Protein AF-A0A6A6DHL4-F1 (afdb_monomer_lite)

Structure (mmCIF, N/CA/C/O backbone):
data_AF-A0A6A6DHL4-F1
#
_entry.id   AF-A0A6A6DHL4-F1
#
loop_
_atom_site.group_PDB
_atom_site.id
_atom_site.type_symbol
_atom_site.label_atom_id
_atom_site.label_alt_id
_atom_site.label_comp_id
_atom_site.label_asym_id
_atom_site.label_entity_id
_atom_site.label_seq_id
_atom_site.pdbx_PDB_ins_code
_atom_site.Cartn_x
_atom_site.Cartn_y
_atom_site.Cartn_z
_atom_site.occupancy
_atom_site.B_iso_or_equiv
_atom_site.auth_seq_id
_atom_site.auth_comp_id
_atom_site.auth_asym_id
_atom_site.auth_atom_id
_atom_site.pdbx_PDB_model_num
ATOM 1 N N . TRP A 1 1 ? -12.002 -5.586 12.569 1.00 87.56 1 TRP A N 1
ATOM 2 C CA . TRP A 1 1 ? -10.726 -5.117 12.006 1.00 87.56 1 TRP A CA 1
ATOM 3 C C . TRP A 1 1 ? -10.898 -4.765 10.534 1.00 87.56 1 TRP A C 1
ATOM 5 O O . TRP A 1 1 ? -11.881 -5.181 9.936 1.00 87.56 1 TRP A O 1
ATOM 15 N N . ILE A 1 2 ? -9.983 -3.990 9.958 1.00 92.31 2 ILE A N 1
ATOM 16 C CA . ILE A 1 2 ? -10.075 -3.524 8.567 1.00 92.31 2 ILE A CA 1
ATOM 17 C C . ILE A 1 2 ? -8.783 -3.815 7.805 1.00 92.31 2 ILE A C 1
ATOM 19 O O . ILE A 1 2 ? -7.688 -3.624 8.331 1.00 92.31 2 ILE A O 1
ATOM 23 N N . ALA A 1 3 ? -8.895 -4.242 6.553 1.00 95.50 3 ALA A N 1
ATOM 24 C CA . ALA A 1 3 ? -7.751 -4.351 5.657 1.00 95.50 3 ALA A CA 1
ATOM 25 C C . ALA A 1 3 ? -7.745 -3.218 4.640 1.00 95.50 3 ALA A C 1
ATOM 27 O O . ALA A 1 3 ? -8.736 -2.986 3.946 1.00 95.50 3 ALA A O 1
ATOM 28 N N . LEU A 1 4 ? -6.614 -2.526 4.547 1.00 96.31 4 LEU A N 1
ATOM 29 C CA . LEU A 1 4 ? -6.385 -1.436 3.609 1.00 96.31 4 LEU A CA 1
ATOM 30 C C . LEU A 1 4 ? -5.159 -1.743 2.760 1.00 96.31 4 LEU A C 1
ATOM 32 O O . LEU A 1 4 ? -4.228 -2.440 3.180 1.00 96.31 4 LEU A O 1
ATOM 36 N N . GLY A 1 5 ? -5.124 -1.159 1.571 1.00 96.81 5 GLY A N 1
ATOM 37 C CA . GLY A 1 5 ? -3.931 -1.188 0.749 1.00 96.81 5 GLY A CA 1
ATOM 38 C C . GLY A 1 5 ? -4.187 -1.389 -0.728 1.00 96.81 5 GLY A C 1
ATOM 39 O O . GLY A 1 5 ? -5.322 -1.347 -1.193 1.00 96.81 5 GLY A O 1
ATOM 40 N N . ASP A 1 6 ? -3.097 -1.622 -1.441 1.00 97.25 6 ASP A N 1
ATOM 41 C CA . ASP A 1 6 ? -3.084 -1.889 -2.865 1.00 97.25 6 ASP A CA 1
ATOM 42 C C . ASP A 1 6 ? -3.272 -3.385 -3.193 1.00 97.25 6 ASP A C 1
ATOM 44 O O . ASP A 1 6 ? -3.811 -4.170 -2.404 1.00 97.25 6 ASP A O 1
ATOM 48 N N . SER A 1 7 ? -2.813 -3.796 -4.378 1.00 96.69 7 SER A N 1
ATOM 49 C CA . SER A 1 7 ? -2.860 -5.169 -4.878 1.00 96.69 7 SER A CA 1
ATOM 50 C C . SER A 1 7 ? -2.226 -6.206 -3.949 1.00 96.69 7 SER A C 1
ATOM 52 O O . SER A 1 7 ? -2.674 -7.351 -3.963 1.00 96.69 7 SER A O 1
ATOM 54 N N . PHE A 1 8 ? -1.228 -5.841 -3.136 1.00 96.50 8 PHE A N 1
ATOM 55 C CA . PHE A 1 8 ? -0.582 -6.762 -2.188 1.00 96.50 8 PHE A CA 1
ATOM 56 C C . PHE A 1 8 ? -1.501 -7.127 -1.020 1.00 96.50 8 PHE A C 1
ATOM 58 O O . PHE A 1 8 ? -1.410 -8.225 -0.478 1.00 96.50 8 PHE A O 1
ATOM 65 N N . SER A 1 9 ? -2.431 -6.234 -0.676 1.00 97.06 9 SER A N 1
ATOM 66 C CA . SER A 1 9 ? -3.467 -6.475 0.330 1.00 97.06 9 SER A CA 1
ATOM 67 C C . SER A 1 9 ? -4.753 -7.032 -0.290 1.00 97.06 9 SER A C 1
ATOM 69 O O . SER A 1 9 ? -5.351 -7.959 0.251 1.00 97.06 9 SER A O 1
ATOM 71 N N . ALA A 1 10 ? -5.145 -6.552 -1.477 1.00 97.00 10 ALA A N 1
ATOM 72 C CA . ALA A 1 10 ? -6.271 -7.107 -2.240 1.00 97.00 10 ALA A CA 1
ATOM 73 C C . ALA A 1 10 ? -6.008 -8.553 -2.720 1.00 97.00 10 ALA A C 1
ATOM 75 O O . ALA A 1 10 ? -6.946 -9.294 -3.015 1.00 97.00 10 ALA A O 1
ATOM 76 N N . GLY A 1 11 ? -4.734 -8.952 -2.774 1.00 96.62 11 GLY A N 1
ATOM 77 C CA . GLY A 1 11 ? -4.260 -10.289 -3.117 1.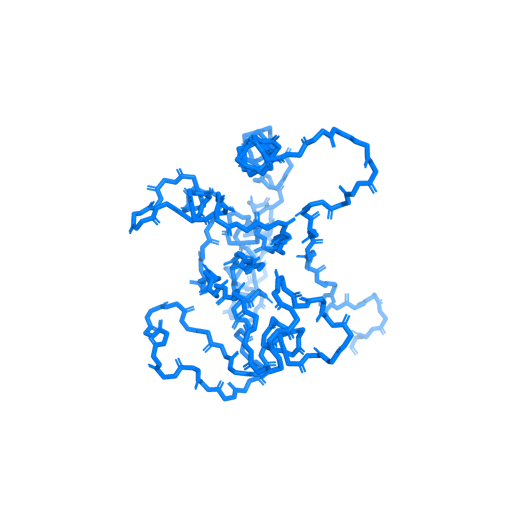00 96.62 11 GLY A CA 1
ATOM 78 C C . GLY A 1 11 ? -4.346 -10.607 -4.598 1.00 96.62 11 GLY A C 1
ATOM 79 O O . GLY A 1 11 ? -4.676 -11.734 -4.960 1.00 96.62 11 GLY A O 1
ATOM 80 N N . LEU A 1 12 ? -4.064 -9.634 -5.465 1.00 94.62 12 LEU A N 1
ATOM 81 C CA . LEU A 1 12 ? -3.980 -9.885 -6.901 1.00 94.62 12 LEU A CA 1
ATOM 82 C C . LEU A 1 12 ? -2.991 -11.036 -7.169 1.00 94.62 12 LEU A C 1
ATOM 84 O O . LEU A 1 12 ? -1.859 -11.004 -6.700 1.00 94.62 12 LEU A O 1
ATOM 88 N N . GLY A 1 13 ? -3.433 -12.065 -7.896 1.00 92.56 13 GLY A N 1
ATOM 89 C CA . GLY A 1 13 ? -2.643 -13.279 -8.151 1.00 92.56 13 GLY A CA 1
ATOM 90 C C . GLY A 1 13 ? -2.835 -14.416 -7.138 1.00 92.56 13 GLY A C 1
ATOM 91 O O . GLY A 1 13 ? -2.420 -15.535 -7.415 1.00 92.56 13 GLY A O 1
ATOM 92 N N . ALA A 1 14 ? -3.526 -14.195 -6.015 1.00 94.00 14 ALA A N 1
ATOM 93 C CA . ALA A 1 14 ? -3.719 -15.226 -4.989 1.00 94.00 14 ALA A CA 1
ATOM 94 C C . ALA A 1 14 ? -4.759 -16.310 -5.357 1.00 94.00 14 ALA A C 1
ATOM 96 O O . ALA A 1 14 ? -4.895 -17.314 -4.660 1.00 94.00 14 ALA A O 1
ATOM 97 N N . GLY A 1 15 ? -5.500 -16.139 -6.456 1.00 90.81 15 GLY A N 1
ATOM 98 C CA . GLY A 1 15 ? -6.517 -17.081 -6.930 1.00 90.81 15 GLY A CA 1
ATOM 99 C C . GLY A 1 15 ? -7.924 -16.494 -6.86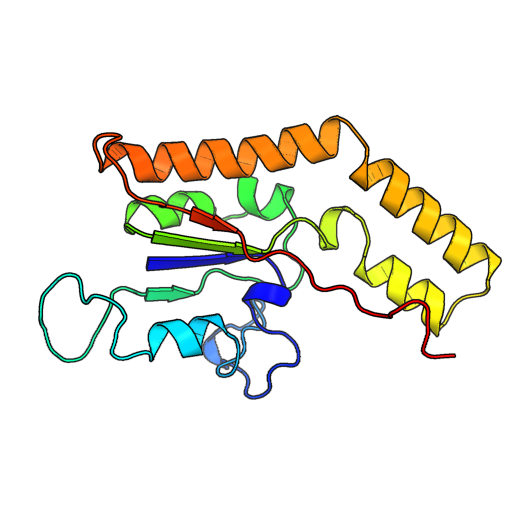1 1.00 90.81 15 GLY A C 1
ATOM 100 O O . GLY A 1 15 ? -8.110 -15.343 -7.232 1.00 90.81 15 GLY A O 1
ATOM 101 N N . ASN A 1 16 ? -8.899 -17.296 -6.419 1.00 92.25 16 ASN A N 1
ATOM 102 C CA . ASN A 1 16 ? -10.345 -17.049 -6.520 1.00 92.25 16 ASN A CA 1
ATOM 103 C C . ASN A 1 16 ? -10.781 -15.585 -6.354 1.00 92.25 16 ASN A C 1
ATOM 105 O O . ASN A 1 16 ? -10.554 -14.975 -5.312 1.00 92.25 16 ASN A O 1
ATOM 109 N N . ASP A 1 17 ? -11.506 -15.077 -7.343 1.00 90.50 17 ASP A N 1
ATOM 110 C CA . ASP A 1 17 ? -12.053 -13.723 -7.360 1.00 90.50 17 ASP A CA 1
ATOM 111 C C . ASP A 1 17 ? -13.133 -13.554 -6.291 1.00 90.50 17 ASP A C 1
ATOM 113 O O . ASP A 1 17 ? -14.073 -14.353 -6.207 1.00 90.50 17 ASP A O 1
ATOM 117 N N . ASN A 1 18 ? -13.038 -12.473 -5.517 1.00 90.06 18 ASN A N 1
ATOM 118 C CA . ASN A 1 18 ? -14.182 -11.963 -4.781 1.00 90.06 18 ASN A CA 1
ATOM 119 C C . ASN A 1 18 ? -15.089 -11.250 -5.793 1.00 90.06 18 ASN A C 1
ATOM 121 O O . ASN A 1 18 ? -14.850 -10.091 -6.137 1.0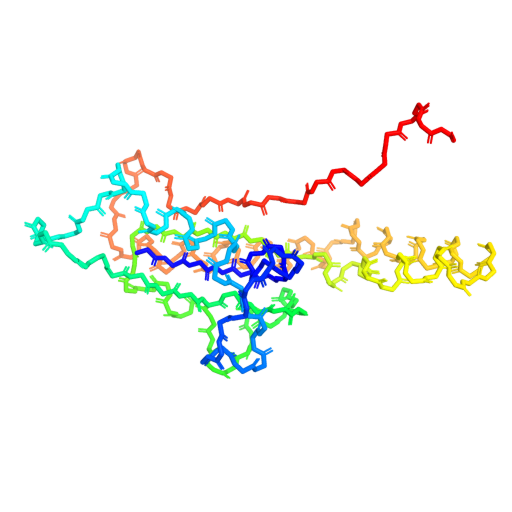0 90.06 18 ASN A O 1
ATOM 125 N N . ARG A 1 19 ? -16.089 -11.962 -6.326 1.00 85.44 19 ARG A N 1
ATOM 126 C CA . ARG A 1 19 ? -16.958 -11.465 -7.410 1.00 85.44 19 ARG A CA 1
ATOM 127 C C . ARG A 1 19 ? -17.673 -10.161 -7.051 1.00 85.44 19 ARG A C 1
ATOM 129 O O . ARG A 1 19 ? -17.899 -9.340 -7.934 1.00 85.44 19 ARG A O 1
ATOM 136 N N . ASP A 1 20 ? -17.931 -9.944 -5.767 1.00 88.25 20 ASP A N 1
ATOM 137 C CA . ASP A 1 20 ? -18.615 -8.752 -5.265 1.00 88.25 20 ASP A CA 1
ATOM 138 C C . ASP A 1 20 ? -17.671 -7.547 -5.117 1.00 88.25 20 ASP A C 1
ATOM 140 O O . ASP A 1 20 ? -18.117 -6.420 -4.911 1.00 88.25 20 ASP A O 1
ATOM 144 N N . SER A 1 21 ? -16.357 -7.750 -5.268 1.00 89.25 21 SER A N 1
ATOM 145 C CA . SER A 1 21 ? -15.360 -6.685 -5.116 1.00 89.25 21 SER A CA 1
ATOM 146 C C . SER A 1 21 ? -15.253 -5.749 -6.320 1.00 89.25 21 SER A C 1
ATOM 148 O O . SER A 1 21 ? -14.623 -4.701 -6.216 1.00 89.25 21 SER A O 1
ATOM 150 N N . GLY A 1 22 ? -15.844 -6.079 -7.473 1.00 90.06 22 GLY A N 1
ATOM 151 C CA . GLY A 1 22 ? -15.834 -5.215 -8.657 1.00 90.06 22 GLY A CA 1
ATOM 152 C C . GLY A 1 22 ? -14.441 -4.655 -8.996 1.00 90.06 22 GLY A C 1
ATOM 153 O O . GLY A 1 22 ? -13.477 -5.400 -9.171 1.00 90.06 22 GLY A O 1
ATOM 154 N N . HIS A 1 23 ? -14.325 -3.324 -9.062 1.00 89.75 23 HIS A N 1
ATOM 155 C CA . HIS A 1 23 ? -13.075 -2.637 -9.412 1.00 89.75 23 HIS A CA 1
ATOM 156 C C . HIS A 1 23 ? -11.974 -2.720 -8.339 1.00 89.75 23 HIS A C 1
ATOM 158 O O . HIS A 1 23 ? -10.828 -2.395 -8.634 1.00 89.75 23 HIS A O 1
ATOM 164 N N . TYR A 1 24 ? -12.283 -3.172 -7.118 1.00 92.88 24 TYR A N 1
ATOM 165 C CA . TYR A 1 24 ? -11.276 -3.393 -6.077 1.00 92.88 24 TYR A CA 1
ATOM 166 C C . TYR A 1 24 ? -10.372 -4.600 -6.397 1.00 92.88 24 TYR A C 1
ATOM 168 O O . TYR A 1 24 ? -9.223 -4.654 -5.948 1.00 92.88 24 TYR A O 1
ATOM 176 N N . MET A 1 25 ? -10.864 -5.534 -7.225 1.00 94.44 25 MET A N 1
ATOM 177 C CA . MET A 1 25 ? -10.164 -6.742 -7.690 1.00 94.44 25 MET A CA 1
ATOM 178 C C . MET A 1 25 ? -9.611 -7.613 -6.550 1.00 94.44 25 MET A C 1
ATOM 180 O O . MET A 1 25 ? -8.504 -8.155 -6.644 1.00 94.44 25 MET A O 1
ATOM 184 N N . GLN A 1 26 ? -10.381 -7.742 -5.471 1.00 96.62 26 GLN A N 1
ATOM 185 C CA . GLN A 1 26 ? -10.006 -8.515 -4.290 1.00 96.62 26 GLN A CA 1
ATOM 186 C C . GLN A 1 26 ? -10.107 -10.015 -4.562 1.00 96.62 26 GLN A C 1
ATOM 188 O O . GLN A 1 26 ? -10.962 -10.467 -5.331 1.00 96.62 26 GLN A O 1
ATOM 193 N N . ARG A 1 27 ? -9.254 -10.807 -3.910 1.00 96.31 27 ARG A N 1
ATOM 194 C CA . ARG A 1 27 ? -9.249 -12.270 -4.029 1.00 96.31 27 ARG A CA 1
ATOM 195 C C . ARG A 1 27 ? -9.597 -12.926 -2.699 1.00 96.31 27 ARG A C 1
ATOM 197 O O . ARG A 1 27 ? -9.076 -12.550 -1.657 1.00 96.31 27 ARG A O 1
ATOM 204 N N . ASN A 1 28 ? -10.411 -13.976 -2.752 1.00 94.88 28 ASN A N 1
ATOM 205 C CA . ASN A 1 28 ? -10.816 -14.784 -1.595 1.00 94.88 28 ASN A CA 1
ATOM 206 C C . ASN A 1 28 ? -9.651 -15.577 -0.980 1.00 94.88 28 ASN A C 1
ATOM 208 O O . ASN A 1 28 ? -9.769 -16.069 0.133 1.00 94.88 28 ASN A O 1
ATOM 212 N N . LYS A 1 29 ? -8.545 -15.724 -1.717 1.00 95.62 29 LYS A N 1
ATOM 213 C CA . LYS A 1 29 ? -7.305 -16.371 -1.261 1.00 95.62 29 LYS A CA 1
ATOM 214 C C . LYS A 1 29 ? -6.201 -15.370 -0.897 1.00 95.62 29 LYS A C 1
ATOM 216 O O . LYS A 1 29 ? -5.050 -15.753 -0.718 1.00 95.62 29 LYS A O 1
ATOM 221 N N . ALA A 1 30 ? -6.521 -14.077 -0.832 1.00 96.56 30 ALA A N 1
ATOM 222 C CA . ALA A 1 30 ? -5.591 -13.084 -0.310 1.00 96.56 30 ALA A CA 1
ATOM 223 C C . ALA A 1 30 ? -5.261 -13.387 1.164 1.00 96.56 30 ALA A C 1
ATOM 225 O O . ALA A 1 30 ? -6.040 -14.043 1.859 1.00 96.56 30 ALA A O 1
ATOM 226 N N . TYR A 1 31 ? -4.134 -12.878 1.671 1.00 94.75 31 TYR A N 1
ATOM 227 C CA . TYR A 1 31 ? -3.761 -13.101 3.075 1.00 94.75 31 TYR A CA 1
ATOM 228 C C . TYR A 1 31 ? -4.834 -12.568 4.040 1.00 94.75 31 TYR A C 1
ATOM 230 O O . TYR A 1 31 ? -5.055 -13.130 5.105 1.00 94.75 31 TYR A O 1
ATOM 238 N N . VAL A 1 32 ? -5.521 -11.494 3.647 1.00 94.56 32 VAL A N 1
ATOM 239 C CA . VAL A 1 32 ? -6.528 -10.807 4.454 1.00 94.56 32 VAL A CA 1
ATOM 240 C C . VAL A 1 32 ? -7.725 -11.726 4.783 1.00 94.56 32 VAL A C 1
ATOM 242 O O . VAL A 1 32 ? -7.959 -11.951 5.968 1.00 94.56 32 VAL A O 1
ATOM 245 N N . PRO A 1 33 ? -8.446 -12.331 3.812 1.00 93.19 33 PRO A N 1
ATOM 246 C CA . PRO A 1 33 ? -9.447 -13.363 4.094 1.00 93.19 33 PRO A CA 1
ATOM 247 C C . PRO A 1 33 ? -8.925 -14.555 4.900 1.00 93.19 33 PRO A C 1
ATOM 249 O O . PRO A 1 33 ? -9.671 -15.119 5.694 1.00 93.19 33 PRO A O 1
ATOM 252 N N . HIS A 1 34 ? -7.658 -14.947 4.722 1.00 92.12 34 HIS A N 1
ATOM 253 C CA . HIS A 1 34 ? -7.067 -16.027 5.517 1.00 92.12 34 HIS A CA 1
ATOM 254 C C . HIS A 1 34 ? -6.924 -15.642 6.991 1.00 92.12 34 HIS A C 1
ATOM 256 O O . HIS A 1 34 ? -7.285 -16.435 7.856 1.00 92.12 34 HIS A O 1
ATOM 262 N N . ILE A 1 35 ? -6.473 -14.418 7.274 1.00 90.44 35 ILE A N 1
ATOM 263 C CA . ILE A 1 35 ? -6.468 -13.862 8.629 1.00 90.44 35 ILE A CA 1
ATOM 264 C C . ILE A 1 35 ? -7.901 -13.770 9.168 1.00 90.44 35 ILE A C 1
ATOM 266 O O . ILE A 1 35 ? -8.142 -14.134 10.316 1.00 90.44 35 ILE A O 1
ATOM 270 N N . ASP A 1 36 ? -8.863 -13.330 8.347 1.00 89.38 36 ASP A N 1
ATOM 271 C CA . ASP A 1 36 ? -10.256 -13.221 8.792 1.00 89.38 36 ASP A CA 1
ATOM 272 C C . ASP A 1 36 ? -10.879 -14.570 9.107 1.00 89.38 36 ASP A C 1
ATOM 274 O O . ASP A 1 36 ? -11.784 -14.628 9.923 1.00 89.38 36 ASP A O 1
ATOM 278 N N . ALA A 1 37 ? -10.433 -15.651 8.473 1.00 88.69 37 ALA A N 1
ATOM 279 C CA . ALA A 1 37 ? -10.922 -16.999 8.729 1.00 88.69 37 ALA A CA 1
ATOM 280 C C . ALA A 1 37 ? -10.226 -17.675 9.925 1.00 88.69 37 ALA A C 1
ATOM 282 O O . ALA A 1 37 ? -10.713 -18.704 10.395 1.00 88.69 37 ALA A O 1
ATOM 283 N N . ASP A 1 38 ? -9.124 -17.115 10.437 1.00 86.69 38 ASP A N 1
ATOM 284 C CA . ASP A 1 38 ? -8.353 -17.713 11.528 1.00 86.69 38 ASP A CA 1
ATOM 285 C C . ASP A 1 38 ? -9.185 -17.795 12.824 1.00 86.69 38 ASP A C 1
ATOM 287 O O . ASP A 1 38 ? -9.920 -16.873 13.197 1.00 86.69 38 ASP A O 1
ATOM 291 N N . LEU A 1 39 ? -9.102 -18.930 13.518 1.00 81.69 39 LEU A N 1
ATOM 292 C CA . LEU A 1 39 ? -9.830 -19.175 14.765 1.00 81.69 39 LEU A CA 1
ATOM 293 C C . LEU A 1 39 ? -9.212 -18.443 15.964 1.00 81.69 39 LEU A C 1
ATOM 295 O O . LEU A 1 39 ? -9.913 -18.196 16.940 1.00 81.69 39 LEU A O 1
ATOM 299 N N . HIS A 1 40 ? -7.933 -18.070 15.889 1.00 80.81 40 HIS A N 1
ATOM 300 C CA . HIS A 1 40 ? -7.237 -17.316 16.933 1.00 80.81 40 HIS A CA 1
ATOM 301 C C . HIS A 1 40 ? -7.499 -15.809 16.851 1.00 80.81 40 HIS A C 1
ATOM 303 O O . HIS A 1 40 ? -7.140 -15.078 17.773 1.00 80.81 40 HIS A O 1
ATOM 309 N N . MET A 1 41 ? -8.116 -15.324 15.767 1.00 76.50 41 MET A N 1
ATOM 310 C CA . MET A 1 41 ? -8.471 -13.913 15.650 1.00 76.50 41 MET A CA 1
ATOM 311 C C . MET A 1 41 ? -9.622 -13.564 16.613 1.00 76.50 41 MET A C 1
ATOM 313 O O . MET A 1 41 ? -10.700 -14.160 16.482 1.00 76.50 41 MET A O 1
ATOM 317 N N . PRO A 1 42 ? -9.438 -12.592 17.535 1.00 68.12 42 PRO A N 1
ATOM 318 C CA . PRO A 1 42 ? -10.442 -12.232 18.534 1.00 68.12 42 PRO A CA 1
ATOM 319 C C . PRO A 1 42 ? -11.783 -11.847 17.903 1.00 68.12 42 PRO A C 1
ATOM 321 O O . PRO A 1 42 ? -11.834 -11.096 16.926 1.00 68.12 42 PRO A O 1
ATOM 324 N N . ASP A 1 43 ? -12.880 -12.327 18.484 1.00 67.88 43 ASP A N 1
ATOM 325 C CA . ASP A 1 43 ? -14.226 -11.867 18.151 1.00 67.88 43 ASP A CA 1
ATOM 326 C C . ASP A 1 43 ? -14.663 -10.792 19.152 1.00 67.88 43 ASP A C 1
ATOM 328 O O . ASP A 1 43 ? -14.679 -11.020 20.361 1.00 67.88 43 ASP A O 1
ATOM 332 N N . HIS A 1 44 ? -15.051 -9.620 18.649 1.00 53.81 44 HIS A N 1
ATOM 333 C CA . HIS A 1 44 ? -15.394 -8.460 19.471 1.00 53.81 44 HIS A CA 1
ATOM 334 C C . HIS A 1 44 ? -16.698 -8.622 20.274 1.00 53.81 44 HIS A C 1
ATOM 336 O O . HIS A 1 44 ? -17.079 -7.692 20.978 1.00 53.81 44 HIS A O 1
ATOM 342 N N . ASN A 1 45 ? -17.388 -9.770 20.194 1.00 53.78 45 ASN A N 1
ATOM 343 C CA . ASN A 1 45 ? -18.640 -10.012 20.919 1.00 53.78 45 ASN A CA 1
ATOM 344 C C . ASN A 1 45 ? -18.849 -11.448 21.446 1.00 53.78 45 ASN A C 1
ATOM 346 O O . ASN A 1 45 ? -19.969 -11.757 21.857 1.00 53.78 45 ASN A O 1
ATOM 350 N N . ASN A 1 46 ? -17.836 -12.331 21.444 1.00 52.38 46 ASN A N 1
ATOM 351 C CA . ASN A 1 46 ? -17.984 -13.754 21.825 1.00 52.38 46 ASN A CA 1
ATOM 352 C C . ASN A 1 46 ? -19.197 -14.454 21.163 1.00 52.38 46 ASN A C 1
ATOM 354 O O . ASN A 1 46 ? -19.747 -15.423 21.695 1.00 52.38 46 ASN A O 1
ATOM 358 N N . LYS A 1 47 ? -19.648 -13.963 20.004 1.00 54.44 47 LYS A N 1
ATOM 359 C CA . LYS A 1 47 ? -20.749 -14.542 19.243 1.00 54.44 47 LYS A CA 1
ATOM 360 C C . LYS A 1 47 ? -20.112 -15.399 18.176 1.00 54.44 47 LYS A C 1
ATOM 362 O O . LYS A 1 47 ? -19.812 -14.916 17.088 1.00 54.44 47 LYS A O 1
ATOM 367 N N . ALA A 1 48 ? -19.944 -16.677 18.507 1.00 50.94 48 ALA A N 1
ATOM 368 C CA . ALA A 1 48 ? -19.510 -17.712 17.581 1.00 50.94 48 ALA A CA 1
ATOM 369 C C . ALA A 1 48 ? -20.134 -17.490 16.189 1.00 50.94 48 ALA A C 1
ATOM 371 O O . ALA A 1 48 ? -21.319 -17.757 15.987 1.00 50.94 48 ALA A O 1
ATOM 372 N N . GLY A 1 49 ? -19.349 -16.950 15.250 1.00 52.53 49 GLY A N 1
ATOM 373 C CA . GLY A 1 49 ? -19.728 -16.914 13.841 1.00 52.53 49 GLY A CA 1
ATOM 374 C C . GLY A 1 49 ? -19.568 -15.616 13.049 1.00 52.53 49 GLY A C 1
ATOM 375 O O . GLY A 1 49 ? -19.731 -15.711 11.833 1.00 52.53 49 GLY A O 1
ATOM 376 N N . ARG A 1 50 ? -19.253 -14.430 13.606 1.00 57.09 50 ARG A N 1
ATOM 377 C CA . ARG A 1 50 ? -18.975 -13.274 12.717 1.00 57.09 50 ARG A CA 1
ATOM 378 C C . ARG A 1 50 ? -18.178 -12.122 13.342 1.00 57.09 50 ARG A C 1
ATOM 380 O O . ARG A 1 50 ? -18.734 -11.281 14.043 1.00 57.09 50 ARG A O 1
ATOM 387 N N . ARG A 1 51 ? -16.891 -12.035 12.986 1.00 74.06 51 ARG A N 1
ATOM 388 C CA . ARG A 1 51 ? -16.051 -10.853 13.226 1.00 74.06 51 ARG A CA 1
ATOM 389 C C . ARG A 1 51 ? -16.542 -9.678 12.374 1.00 74.06 51 ARG A C 1
ATOM 391 O O . ARG A 1 51 ? -16.951 -9.869 11.230 1.00 74.06 51 ARG A O 1
ATOM 398 N N . ASN A 1 52 ? -16.483 -8.459 12.918 1.00 81.00 52 ASN A N 1
ATOM 399 C CA . ASN A 1 52 ? -16.673 -7.250 12.114 1.00 81.00 52 ASN A CA 1
ATOM 400 C C . ASN A 1 52 ? -15.407 -7.019 11.276 1.00 81.00 52 ASN A C 1
ATOM 402 O O . ASN A 1 52 ? -14.423 -6.471 11.787 1.00 81.00 52 ASN A O 1
ATOM 406 N N . PHE A 1 53 ? -15.409 -7.524 10.044 1.00 88.44 53 PHE A N 1
ATOM 407 C CA . PHE A 1 53 ? -14.303 -7.427 9.100 1.00 88.44 53 PHE A CA 1
ATOM 408 C C . PHE A 1 53 ? -14.713 -6.647 7.855 1.00 88.44 53 PHE A C 1
ATOM 410 O O . PHE A 1 53 ? -15.674 -7.007 7.176 1.00 88.44 53 PHE A O 1
ATOM 417 N N . ASP A 1 54 ? -13.914 -5.629 7.545 1.00 91.69 54 ASP A N 1
ATOM 418 C CA . ASP A 1 54 ? -14.071 -4.789 6.369 1.00 91.69 54 ASP A CA 1
ATOM 419 C C . ASP A 1 54 ? -12.861 -4.936 5.428 1.00 91.69 54 ASP A C 1
ATOM 421 O O . ASP A 1 54 ? -11.718 -4.614 5.778 1.00 91.69 54 ASP A O 1
ATOM 425 N N . PHE A 1 55 ? -13.113 -5.391 4.196 1.00 93.88 55 PHE A N 1
ATOM 426 C CA . PHE A 1 55 ? -12.089 -5.536 3.159 1.00 93.88 55 PHE A CA 1
ATOM 427 C C . PHE A 1 55 ? -12.067 -4.298 2.246 1.00 93.88 55 PHE A C 1
ATOM 429 O O . PHE A 1 55 ? -12.822 -4.216 1.279 1.00 93.88 55 PHE A O 1
ATOM 436 N N . TYR A 1 56 ? -11.189 -3.330 2.532 1.00 95.00 56 TYR A N 1
ATOM 437 C CA . TYR A 1 56 ? -11.076 -2.058 1.795 1.00 95.00 56 TYR A CA 1
ATOM 438 C C . TYR A 1 56 ? -9.842 -1.943 0.894 1.00 95.00 56 TYR A C 1
ATOM 440 O O . TYR A 1 56 ? -9.592 -0.882 0.320 1.00 95.00 56 TYR A O 1
ATOM 448 N N . SER A 1 57 ? -9.072 -3.014 0.734 1.00 96.12 57 SER A N 1
ATOM 449 C CA . SER A 1 57 ? -7.939 -3.026 -0.189 1.00 96.12 57 SER A CA 1
ATOM 450 C C . SER A 1 57 ? -8.410 -2.963 -1.641 1.00 96.12 57 SER A C 1
ATOM 452 O O . SER A 1 57 ? -9.381 -3.623 -2.017 1.00 96.12 57 SER A O 1
ATOM 454 N N . CYS A 1 58 ? -7.714 -2.188 -2.467 1.00 96.12 58 CYS A N 1
ATOM 455 C CA . CYS A 1 58 ? -8.049 -1.958 -3.866 1.00 96.12 58 CYS A CA 1
ATOM 456 C C . CYS A 1 58 ? -6.796 -2.072 -4.726 1.00 96.12 58 CYS A C 1
ATOM 458 O O . CYS A 1 58 ? -5.818 -1.356 -4.523 1.00 96.12 58 CYS A O 1
ATOM 460 N N . THR A 1 59 ? -6.829 -2.930 -5.739 1.00 95.62 59 THR A N 1
ATOM 461 C CA . THR A 1 59 ? -5.740 -3.001 -6.718 1.00 95.62 59 THR A CA 1
ATOM 462 C C . THR A 1 59 ? -5.505 -1.634 -7.365 1.00 95.62 59 THR A C 1
ATOM 464 O O . THR A 1 59 ? -6.445 -0.987 -7.819 1.00 95.62 59 THR A O 1
ATOM 467 N N . GLY A 1 60 ? -4.241 -1.202 -7.407 1.00 95.38 60 GLY A N 1
ATOM 468 C CA . GLY A 1 60 ? -3.832 0.067 -8.015 1.00 95.38 60 GLY A CA 1
ATOM 469 C C . GLY A 1 60 ? -3.849 1.288 -7.089 1.00 95.38 60 GLY A C 1
ATOM 470 O O . GLY A 1 60 ? -3.303 2.316 -7.484 1.00 95.38 60 GLY A O 1
ATOM 471 N N . ASP A 1 61 ? -4.390 1.190 -5.868 1.00 96.94 61 ASP A N 1
ATOM 472 C CA . ASP A 1 61 ? -4.444 2.343 -4.960 1.00 96.94 61 ASP A CA 1
ATOM 473 C C . ASP A 1 61 ? -3.042 2.900 -4.650 1.00 96.94 61 ASP A C 1
ATOM 475 O O . ASP A 1 61 ? -2.058 2.177 -4.453 1.00 96.94 61 ASP A O 1
ATOM 479 N N . THR A 1 62 ? -2.961 4.226 -4.600 1.00 96.81 62 THR A N 1
ATOM 480 C CA . THR A 1 62 ? -1.784 5.011 -4.227 1.00 96.81 62 THR A CA 1
ATOM 481 C C . THR A 1 62 ? -1.955 5.636 -2.838 1.00 96.81 62 THR A C 1
ATOM 483 O O . THR A 1 62 ? -3.016 5.576 -2.214 1.00 96.81 62 THR A O 1
ATOM 486 N N . LEU A 1 63 ? -0.912 6.310 -2.341 1.00 96.44 63 LEU A N 1
ATOM 487 C CA . LEU A 1 63 ? -1.023 7.114 -1.117 1.00 96.44 63 LEU A CA 1
ATOM 488 C C . LEU A 1 63 ? -2.074 8.227 -1.241 1.00 96.44 63 LEU A C 1
ATOM 490 O O . LEU A 1 63 ? -2.729 8.551 -0.254 1.00 96.44 63 LEU A O 1
ATOM 494 N N . SER A 1 64 ? -2.240 8.809 -2.433 1.00 95.38 64 SER A N 1
ATOM 495 C CA . SER A 1 64 ? -3.255 9.838 -2.677 1.00 95.38 64 SER A CA 1
ATOM 496 C C . SER A 1 64 ? -4.658 9.245 -2.602 1.00 95.38 64 SER A C 1
ATOM 498 O O . SER A 1 64 ? -5.514 9.820 -1.937 1.00 95.38 64 SER A O 1
ATOM 500 N N . ASP A 1 65 ? -4.876 8.053 -3.161 1.00 95.88 65 ASP A N 1
ATOM 501 C CA . ASP A 1 65 ? -6.166 7.359 -3.066 1.00 95.88 65 ASP A CA 1
ATOM 502 C C . ASP A 1 65 ? -6.546 7.092 -1.608 1.00 95.88 65 ASP A C 1
ATOM 504 O O . ASP A 1 65 ? -7.660 7.392 -1.179 1.00 95.88 65 ASP A O 1
ATOM 508 N N . MET A 1 66 ? -5.583 6.660 -0.794 1.00 94.94 66 MET A N 1
ATOM 509 C CA . MET A 1 66 ? -5.798 6.450 0.638 1.00 94.94 66 MET A CA 1
ATOM 510 C C . MET A 1 66 ? -6.219 7.740 1.374 1.00 94.94 66 MET A C 1
ATOM 512 O O . MET A 1 66 ? -6.956 7.698 2.362 1.00 94.94 66 MET A O 1
ATOM 516 N N . LEU A 1 67 ? -5.776 8.908 0.898 1.00 92.50 67 LEU A N 1
ATOM 517 C CA . LEU A 1 67 ? -6.048 10.212 1.508 1.00 92.50 67 LEU A CA 1
ATOM 518 C C . LEU A 1 67 ? -7.290 10.918 0.947 1.00 92.50 67 LEU A C 1
ATOM 520 O O . LEU A 1 67 ? -7.901 11.702 1.680 1.00 92.50 67 LEU A O 1
ATOM 524 N N . GLU A 1 68 ? -7.643 10.684 -0.315 1.00 92.69 68 GLU A N 1
ATOM 525 C CA . GLU A 1 68 ? -8.524 11.565 -1.098 1.00 92.69 68 GLU A CA 1
ATOM 526 C C . GLU A 1 68 ? -9.696 10.833 -1.772 1.00 92.69 68 GLU A C 1
ATOM 528 O O . GLU A 1 68 ? -10.720 11.471 -2.037 1.00 92.69 68 GLU A O 1
ATOM 533 N N . LYS A 1 69 ? -9.604 9.510 -1.987 1.00 91.75 69 LYS A N 1
ATOM 534 C CA . LYS A 1 69 ? -10.655 8.709 -2.641 1.00 91.75 69 LYS A CA 1
ATOM 535 C C . LYS A 1 69 ? -11.992 8.830 -1.907 1.00 91.75 69 LYS A C 1
ATOM 537 O O . LYS A 1 69 ? -12.056 9.107 -0.705 1.00 91.75 69 LYS A O 1
ATOM 542 N N . ARG A 1 70 ? -13.092 8.646 -2.641 1.00 82.50 70 ARG A N 1
ATOM 543 C CA . ARG A 1 70 ? -14.460 8.657 -2.106 1.00 82.50 70 ARG A CA 1
ATOM 544 C C . ARG A 1 70 ? -15.127 7.295 -2.352 1.00 82.50 70 ARG A C 1
ATOM 546 O O . ARG A 1 70 ? -15.201 6.893 -3.508 1.00 82.50 70 ARG A O 1
ATOM 553 N N . PRO A 1 71 ? -15.634 6.615 -1.304 1.00 85.06 71 PRO A N 1
ATOM 554 C CA . PRO A 1 71 ? -15.474 6.946 0.116 1.00 85.06 71 PRO A CA 1
ATOM 555 C C . PRO A 1 71 ? -14.002 6.879 0.556 1.00 85.06 71 PRO A C 1
ATOM 557 O O . PRO A 1 71 ? -13.220 6.106 0.015 1.00 85.06 71 PRO A O 1
ATOM 560 N N . ASN A 1 72 ? -13.629 7.712 1.534 1.00 88.69 72 ASN A N 1
ATOM 561 C CA . ASN A 1 72 ? -12.251 7.758 2.026 1.00 88.69 72 ASN A CA 1
ATOM 562 C C . ASN A 1 72 ? -11.959 6.493 2.854 1.00 88.69 72 ASN A C 1
ATOM 564 O O . ASN A 1 72 ? -12.660 6.290 3.855 1.00 88.69 72 ASN A O 1
ATOM 568 N N . PRO A 1 73 ? -10.944 5.683 2.487 1.00 89.44 73 PRO A N 1
ATOM 569 C CA . PRO A 1 73 ? -10.649 4.432 3.184 1.00 89.44 73 PRO A CA 1
ATOM 570 C C . PRO A 1 73 ? -10.254 4.641 4.653 1.00 89.44 73 PRO A C 1
ATOM 572 O O . PRO A 1 73 ? -10.742 3.943 5.538 1.00 89.44 73 PRO A O 1
ATOM 575 N N . ILE A 1 74 ? -9.461 5.676 4.953 1.00 90.56 74 ILE A N 1
ATOM 576 C CA . ILE A 1 74 ? -9.032 6.007 6.323 1.00 90.56 74 ILE A CA 1
ATOM 577 C C . ILE A 1 74 ? -10.225 6.344 7.228 1.00 90.56 74 ILE A C 1
ATOM 579 O O . ILE A 1 74 ? -10.198 6.078 8.429 1.00 90.56 74 ILE A O 1
ATOM 583 N N . ASN A 1 75 ? -11.299 6.916 6.683 1.00 88.81 75 ASN A N 1
ATOM 584 C CA . ASN A 1 75 ? -12.492 7.207 7.479 1.00 88.81 75 ASN A CA 1
ATOM 585 C C . ASN A 1 75 ? -13.259 5.949 7.908 1.00 88.81 75 ASN A C 1
ATOM 587 O O . ASN A 1 75 ? -13.981 6.032 8.899 1.00 88.81 75 ASN A O 1
ATOM 591 N N . GLN A 1 76 ? -13.097 4.818 7.216 1.00 88.19 76 GLN A N 1
ATOM 592 C CA . GLN A 1 76 ? -13.758 3.550 7.564 1.00 88.19 76 GLN A CA 1
ATOM 593 C C . GLN A 1 76 ? -13.113 2.889 8.784 1.00 88.19 76 GLN A C 1
ATOM 595 O O . GLN A 1 76 ? -13.763 2.188 9.552 1.00 88.19 76 GLN A O 1
ATOM 600 N N . ILE A 1 77 ? -11.845 3.210 9.041 1.00 87.50 77 ILE A N 1
ATOM 601 C CA . ILE A 1 77 ? -11.076 2.682 10.171 1.00 87.50 77 ILE A CA 1
ATOM 602 C C . ILE A 1 77 ? -11.741 2.974 11.515 1.00 87.50 77 ILE A C 1
ATOM 604 O O . ILE A 1 77 ? -11.615 2.181 12.437 1.00 87.50 77 ILE A O 1
ATOM 608 N N . LYS A 1 78 ? -12.479 4.084 11.629 1.00 81.62 78 LYS A N 1
ATOM 609 C CA . LYS A 1 78 ? -13.083 4.528 12.892 1.00 81.62 78 LYS A CA 1
ATOM 610 C C . LYS A 1 78 ? -13.947 3.463 13.573 1.00 81.62 78 LYS A C 1
ATOM 612 O O . LYS A 1 78 ? -14.099 3.538 14.780 1.00 81.62 78 LYS A O 1
ATOM 617 N N . GLU A 1 79 ? -14.513 2.504 12.841 1.00 79.25 79 GLU A N 1
ATOM 618 C CA . GLU A 1 79 ? -15.363 1.435 13.391 1.00 79.25 79 GLU A CA 1
ATOM 619 C C . GLU A 1 79 ? -14.583 0.163 13.785 1.00 79.25 79 GLU A C 1
ATOM 621 O O . GLU A 1 79 ? -15.192 -0.847 14.124 1.00 79.25 79 GLU A O 1
ATOM 626 N N . HIS A 1 80 ? -13.247 0.211 13.774 1.00 83.44 80 HIS A N 1
ATOM 627 C CA . HIS A 1 80 ? -12.368 -0.948 13.937 1.00 83.44 80 HIS A CA 1
ATOM 628 C C . HIS A 1 80 ? -11.256 -0.690 14.960 1.00 83.44 80 HIS A C 1
ATOM 630 O O . HIS A 1 80 ? -10.827 0.446 15.145 1.00 83.44 80 HIS A O 1
ATOM 636 N N . ASP A 1 81 ? -10.750 -1.767 15.556 1.00 80.62 81 ASP A N 1
ATOM 637 C CA . ASP A 1 81 ? -9.726 -1.725 16.616 1.00 80.62 81 ASP A CA 1
ATOM 638 C C . ASP A 1 81 ? -8.334 -2.150 16.117 1.00 80.62 81 ASP A C 1
ATOM 640 O O . ASP A 1 81 ? -7.328 -1.973 16.791 1.00 80.62 81 ASP A O 1
ATOM 644 N N . PHE A 1 82 ? -8.274 -2.699 14.903 1.00 84.56 82 PHE A N 1
ATOM 645 C CA . PHE A 1 82 ? -7.063 -3.189 14.252 1.00 84.56 82 PHE A CA 1
ATOM 646 C C . PHE A 1 82 ? -7.151 -2.951 12.744 1.00 84.56 82 PHE A C 1
ATOM 648 O O . PHE A 1 82 ? -8.219 -3.153 12.148 1.00 84.56 82 PHE A O 1
ATOM 655 N N . ALA A 1 83 ? -6.036 -2.553 12.129 1.00 91.31 83 ALA A N 1
ATOM 656 C CA . ALA A 1 83 ? -5.921 -2.368 10.689 1.00 91.31 83 ALA A CA 1
ATOM 657 C C . ALA A 1 83 ? -4.656 -3.020 10.110 1.00 91.31 83 ALA A C 1
ATOM 659 O O . ALA A 1 83 ? -3.576 -2.875 10.680 1.00 91.31 83 ALA A O 1
ATOM 660 N N . THR A 1 84 ? -4.755 -3.644 8.935 1.00 94.75 84 THR A N 1
ATOM 661 C CA . THR A 1 84 ? -3.578 -3.963 8.106 1.00 94.75 84 THR A CA 1
ATOM 662 C C . THR A 1 84 ? -3.412 -2.941 6.982 1.00 94.75 84 THR A C 1
ATOM 664 O O . THR A 1 84 ? -4.394 -2.368 6.503 1.00 94.75 84 THR A O 1
ATOM 667 N N . LEU A 1 85 ? -2.168 -2.687 6.562 1.00 96.12 85 LEU A N 1
ATOM 668 C CA . LEU A 1 85 ? -1.856 -1.727 5.500 1.00 96.12 85 LEU A CA 1
ATOM 669 C C . LEU A 1 85 ? -0.720 -2.212 4.591 1.00 96.12 85 LEU A C 1
ATOM 671 O O . LEU A 1 85 ? 0.405 -2.378 5.055 1.00 96.12 85 LEU A O 1
ATOM 675 N N . SER A 1 86 ? -0.979 -2.321 3.284 1.00 96.94 86 SER A N 1
ATOM 676 C CA . SER A 1 86 ? 0.062 -2.433 2.244 1.00 96.94 86 SER A CA 1
ATOM 677 C C . SER A 1 86 ? -0.117 -1.332 1.204 1.00 96.94 86 SER A C 1
ATOM 679 O O . SER A 1 86 ? -1.099 -1.349 0.474 1.00 96.94 86 SER A O 1
ATOM 681 N N . ILE A 1 87 ? 0.749 -0.320 1.158 1.00 96.88 87 ILE A N 1
ATOM 682 C CA . ILE A 1 87 ? 0.556 0.824 0.254 1.00 96.88 87 ILE A CA 1
ATOM 683 C C . ILE A 1 87 ? 1.886 1.502 -0.085 1.00 96.88 87 ILE A C 1
ATOM 685 O O . ILE A 1 87 ? 2.814 1.490 0.722 1.00 96.88 87 ILE A O 1
ATOM 689 N N . GLY A 1 88 ? 1.966 2.128 -1.263 1.00 95.81 88 GLY A N 1
ATOM 690 C CA . GLY A 1 88 ? 3.114 2.930 -1.704 1.00 95.81 88 GLY A CA 1
ATOM 691 C C . GLY A 1 88 ? 3.705 2.505 -3.050 1.00 95.81 88 GLY A C 1
ATOM 692 O O . GLY A 1 88 ? 4.093 3.371 -3.831 1.00 95.81 88 GLY A O 1
ATOM 693 N N . GLY A 1 89 ? 3.690 1.210 -3.368 1.00 94.81 89 GLY A N 1
ATOM 694 C CA . GLY A 1 89 ? 4.300 0.616 -4.564 1.00 94.81 89 GLY A CA 1
ATOM 695 C C . GLY A 1 89 ? 3.807 1.228 -5.878 1.00 94.81 89 GLY A C 1
ATOM 696 O O . GLY A 1 89 ? 4.604 1.539 -6.763 1.00 94.81 89 GLY A O 1
ATOM 697 N N . ASN A 1 90 ? 2.501 1.494 -5.984 1.00 96.31 90 ASN A N 1
ATOM 698 C CA . ASN A 1 90 ? 1.928 2.160 -7.161 1.00 96.31 90 ASN A CA 1
ATOM 699 C C . ASN A 1 90 ? 2.403 3.613 -7.306 1.00 96.31 90 ASN A C 1
ATOM 701 O O . ASN A 1 90 ? 2.618 4.081 -8.421 1.00 96.31 90 ASN A O 1
ATOM 705 N N . GLY A 1 91 ? 2.614 4.311 -6.185 1.00 94.81 91 GLY A N 1
ATOM 706 C CA . GLY A 1 91 ? 3.091 5.695 -6.169 1.00 94.81 91 GLY A CA 1
ATOM 707 C C . GLY A 1 91 ? 4.556 5.839 -6.585 1.00 94.81 91 GLY A C 1
ATOM 708 O O . GLY A 1 91 ? 4.920 6.875 -7.125 1.00 94.81 91 GLY A O 1
ATOM 709 N N . VAL A 1 92 ? 5.370 4.796 -6.390 1.00 96.19 92 VAL A N 1
ATOM 710 C CA . VAL A 1 92 ? 6.781 4.734 -6.826 1.00 96.19 92 VAL A CA 1
ATOM 711 C C . VAL A 1 92 ? 6.955 4.010 -8.164 1.00 96.19 92 VAL A C 1
ATOM 713 O O . VAL A 1 92 ? 8.058 3.612 -8.527 1.00 96.19 92 VAL A O 1
ATOM 716 N N . LEU A 1 93 ? 5.862 3.842 -8.917 1.00 95.50 93 LEU A N 1
ATOM 717 C CA . LEU A 1 93 ? 5.870 3.330 -10.289 1.00 95.50 93 LEU A CA 1
ATOM 718 C C . LEU A 1 93 ? 6.338 1.874 -10.421 1.00 95.50 93 LEU A C 1
ATOM 720 O O . LEU A 1 93 ? 6.791 1.480 -11.497 1.00 95.50 93 LEU A O 1
ATOM 724 N N . PHE A 1 94 ? 6.175 1.053 -9.381 1.00 94.69 94 PHE A N 1
ATOM 725 C CA . PHE A 1 94 ? 6.670 -0.325 -9.377 1.00 94.69 94 PHE A CA 1
ATOM 726 C C . PHE A 1 94 ? 6.147 -1.165 -10.558 1.00 94.69 94 PHE A C 1
ATOM 728 O O . PHE A 1 94 ? 6.934 -1.749 -11.299 1.00 94.69 94 PHE A O 1
ATOM 735 N N . GLY A 1 95 ? 4.831 -1.180 -10.798 1.00 93.69 95 GLY A N 1
ATOM 736 C CA . GLY A 1 95 ? 4.241 -1.918 -11.926 1.00 93.69 95 GLY A CA 1
ATOM 737 C C . GLY A 1 95 ? 4.822 -1.495 -13.285 1.00 93.69 95 GLY A C 1
ATOM 738 O O . GLY A 1 95 ? 5.276 -2.344 -14.052 1.00 93.69 95 GLY A O 1
ATOM 739 N N . PRO A 1 96 ? 4.874 -0.189 -13.589 1.00 94.81 96 PRO A N 1
ATOM 740 C CA . PRO A 1 96 ? 5.579 0.314 -14.762 1.00 94.81 96 PRO A CA 1
ATOM 741 C C . PRO A 1 96 ? 7.079 -0.027 -14.842 1.00 94.81 96 PRO A C 1
ATOM 743 O O . PRO A 1 96 ? 7.551 -0.305 -15.942 1.00 94.81 96 PRO A O 1
ATOM 746 N N . VAL A 1 97 ? 7.824 -0.033 -13.727 1.00 95.06 97 VAL A N 1
ATOM 747 C CA . VAL A 1 97 ? 9.234 -0.481 -13.693 1.00 95.06 97 VAL A CA 1
ATOM 748 C C . VAL A 1 97 ? 9.332 -1.941 -14.132 1.00 95.06 97 VAL A C 1
ATOM 750 O O . VAL A 1 97 ? 10.105 -2.254 -15.035 1.00 95.06 97 VAL A O 1
ATOM 753 N N . VAL A 1 98 ? 8.504 -2.822 -13.562 1.00 92.81 98 VAL A N 1
ATOM 754 C CA . VAL A 1 98 ? 8.466 -4.248 -13.926 1.00 92.81 98 VAL A CA 1
ATOM 755 C C . VAL A 1 98 ? 8.061 -4.435 -15.387 1.00 92.81 98 VAL A C 1
ATOM 757 O O . VAL A 1 98 ? 8.698 -5.193 -16.113 1.00 92.81 98 VAL A O 1
ATOM 760 N N . LYS A 1 99 ? 7.045 -3.705 -15.859 1.00 93.25 99 LYS A N 1
ATOM 761 C CA . LYS A 1 99 ? 6.615 -3.762 -17.262 1.00 93.25 99 LYS A CA 1
ATOM 762 C C . LYS A 1 99 ? 7.739 -3.346 -18.214 1.00 93.25 99 LYS A C 1
ATOM 764 O O . LYS A 1 99 ? 7.915 -3.986 -19.246 1.00 93.25 99 LYS A O 1
ATOM 769 N N . SER A 1 100 ? 8.486 -2.297 -17.867 1.00 94.19 100 SER A N 1
ATOM 770 C CA . SER A 1 100 ? 9.633 -1.834 -18.653 1.00 94.19 100 SER A CA 1
ATOM 771 C C . SER A 1 100 ? 10.782 -2.847 -18.639 1.00 94.19 100 SER A C 1
ATOM 773 O O . SER A 1 100 ? 11.401 -3.075 -19.668 1.00 94.19 100 SER A O 1
ATOM 775 N N . CYS A 1 101 ? 11.012 -3.522 -17.510 1.00 92.25 101 CYS A N 1
ATOM 776 C CA . CYS A 1 101 ? 11.999 -4.597 -17.394 1.00 92.25 101 CYS A CA 1
ATOM 777 C C . CYS A 1 101 ? 11.679 -5.794 -18.311 1.00 92.25 101 CYS A C 1
ATOM 779 O O . CYS A 1 101 ? 12.562 -6.315 -18.979 1.00 92.25 101 CYS A O 1
ATOM 781 N N . ILE A 1 102 ? 10.409 -6.214 -18.371 1.00 93.38 102 ILE A N 1
ATOM 782 C CA . ILE A 1 102 ? 9.997 -7.411 -19.128 1.00 93.38 102 ILE A CA 1
ATOM 783 C C . ILE A 1 102 ? 9.840 -7.125 -20.628 1.00 93.38 102 ILE A C 1
ATOM 785 O O . ILE A 1 102 ? 10.191 -7.961 -21.456 1.00 93.38 102 ILE A O 1
ATOM 789 N N . TYR A 1 103 ? 9.259 -5.977 -20.983 1.00 93.38 103 TYR A N 1
ATOM 790 C CA . TYR A 1 103 ? 8.833 -5.687 -22.359 1.00 93.38 103 TYR A CA 1
ATOM 791 C C . TYR A 1 103 ? 9.565 -4.505 -23.009 1.00 93.38 103 TYR A C 1
ATOM 793 O O . TYR A 1 103 ? 9.320 -4.212 -24.179 1.00 93.38 103 TYR A O 1
ATOM 801 N N . GLY A 1 104 ? 10.390 -3.774 -22.260 1.00 88.69 104 GLY A N 1
ATOM 802 C CA . GLY A 1 104 ? 11.084 -2.577 -22.727 1.00 88.69 104 GLY A CA 1
ATOM 803 C C . GLY A 1 104 ? 12.524 -2.841 -23.162 1.00 88.69 104 GLY A C 1
ATOM 804 O O . GLY A 1 104 ? 13.094 -3.900 -22.922 1.00 88.69 104 GLY A O 1
ATOM 805 N N . ALA A 1 105 ? 13.126 -1.835 -23.798 1.00 89.62 105 ALA A N 1
ATOM 806 C CA . ALA A 1 105 ? 14.574 -1.797 -23.992 1.00 89.62 105 ALA A CA 1
ATOM 807 C C . ALA A 1 105 ? 15.284 -1.484 -22.663 1.00 89.6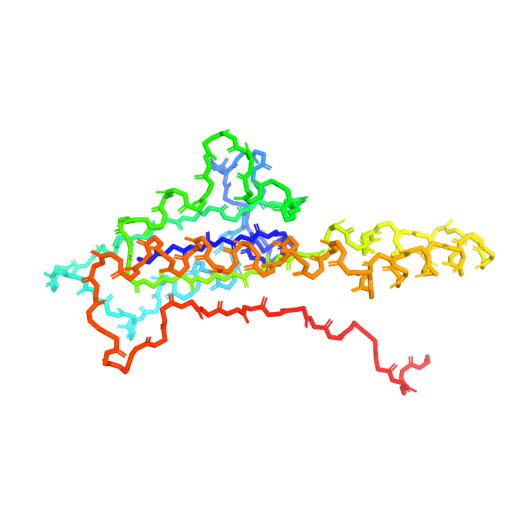2 105 ALA A C 1
ATOM 809 O O . ALA A 1 105 ? 14.726 -0.784 -21.817 1.00 89.62 105 ALA A O 1
ATOM 810 N N . GLU A 1 106 ? 16.541 -1.908 -22.515 1.00 85.88 106 GLU A N 1
ATOM 811 C CA . GLU A 1 106 ? 17.347 -1.689 -21.300 1.00 85.88 106 GLU A CA 1
ATOM 812 C C . GLU A 1 106 ? 17.387 -0.211 -20.871 1.00 85.88 106 GLU A C 1
ATOM 814 O O . GLU A 1 106 ? 17.161 0.117 -19.708 1.00 85.88 106 GLU A O 1
ATOM 819 N N . SER A 1 107 ? 17.550 0.707 -21.828 1.00 89.69 107 SER A N 1
ATOM 820 C CA . SER A 1 107 ? 17.516 2.151 -21.563 1.00 89.69 107 SER A CA 1
ATOM 821 C C . SER A 1 107 ? 16.163 2.637 -21.028 1.00 89.69 107 SER A C 1
ATOM 823 O O . SER A 1 107 ? 16.106 3.556 -20.211 1.00 89.69 107 SER A O 1
ATOM 825 N N . SER A 1 108 ? 15.057 2.020 -21.450 1.00 91.31 108 SER A N 1
ATOM 826 C CA . SER A 1 108 ? 13.717 2.326 -20.941 1.00 91.31 108 SER A CA 1
ATOM 827 C C . SER A 1 108 ? 13.524 1.803 -19.518 1.00 91.31 108 SER A C 1
ATOM 829 O O . SER A 1 108 ? 12.906 2.481 -18.693 1.00 91.31 108 SER A O 1
ATOM 831 N N . TYR A 1 109 ? 14.066 0.622 -19.212 1.00 93.00 109 TYR A N 1
ATOM 832 C CA . TYR A 1 109 ? 14.063 0.062 -17.864 1.00 93.00 109 TYR A CA 1
ATOM 833 C C . TYR A 1 109 ? 14.862 0.941 -16.899 1.00 93.00 109 TYR A C 1
ATOM 835 O O . TYR A 1 109 ? 14.309 1.368 -15.885 1.00 93.00 109 TYR A O 1
ATOM 843 N N . GLU A 1 110 ? 16.109 1.279 -17.233 1.00 95.06 110 GLU A N 1
ATOM 844 C CA . GLU A 1 110 ? 16.974 2.082 -16.361 1.00 95.06 110 GLU A CA 1
ATOM 845 C C . GLU A 1 110 ? 16.398 3.481 -16.110 1.00 95.06 110 GLU A C 1
ATOM 847 O O . GLU A 1 110 ? 16.365 3.944 -14.968 1.00 95.06 110 GLU A O 1
ATOM 852 N N . ASN A 1 111 ? 15.823 4.123 -17.134 1.00 95.81 111 ASN A N 1
ATOM 853 C CA . ASN A 1 111 ? 15.123 5.398 -16.960 1.00 95.81 111 ASN A CA 1
ATOM 854 C C . ASN A 1 111 ? 13.928 5.272 -16.007 1.00 95.81 111 ASN A C 1
ATOM 856 O O . ASN A 1 111 ? 13.764 6.093 -15.103 1.00 95.81 111 ASN A O 1
ATOM 860 N N . ARG A 1 112 ? 13.103 4.230 -16.170 1.00 96.00 112 ARG A N 1
ATOM 861 C CA . ARG A 1 112 ? 11.907 4.043 -15.341 1.00 96.00 112 ARG A CA 1
ATOM 862 C C . ARG A 1 112 ? 12.251 3.674 -13.901 1.00 96.00 112 ARG A C 1
ATOM 864 O O . ARG A 1 112 ? 11.601 4.141 -12.969 1.00 96.00 112 ARG A O 1
ATOM 871 N N . LYS A 1 113 ? 13.278 2.847 -13.717 1.00 95.69 113 LYS A N 1
ATOM 872 C CA . LYS A 1 113 ? 13.838 2.494 -12.412 1.00 95.69 113 LYS A CA 1
ATOM 873 C C . LYS A 1 113 ? 14.361 3.735 -11.698 1.00 95.69 113 LYS A C 1
ATOM 875 O O . LYS A 1 113 ? 14.013 3.944 -10.540 1.00 95.69 113 LYS A O 1
ATOM 880 N N . LYS A 1 114 ? 15.137 4.576 -12.389 1.00 97.62 114 LYS A N 1
ATOM 881 C CA . LYS A 1 114 ? 15.643 5.839 -11.844 1.00 97.62 114 LYS A CA 1
ATOM 882 C C . LYS A 1 114 ? 14.504 6.749 -11.381 1.00 97.62 114 LYS A C 1
ATOM 884 O O . LYS A 1 114 ? 14.531 7.191 -10.239 1.00 97.62 114 LYS A O 1
ATOM 889 N N . GLU A 1 115 ? 13.483 6.955 -12.211 1.00 97.69 115 GLU A N 1
ATOM 890 C CA . GLU A 1 115 ? 12.298 7.753 -11.861 1.00 97.69 115 GLU A CA 1
ATOM 891 C C . GLU A 1 115 ? 11.588 7.209 -10.606 1.00 97.69 115 GLU A C 1
ATOM 893 O O . GLU A 1 115 ? 11.284 7.958 -9.678 1.00 97.69 115 GLU A O 1
ATOM 898 N N . GLY A 1 116 ? 11.371 5.891 -10.536 1.00 97.06 116 GLY A N 1
ATOM 899 C CA . GLY A 1 116 ? 10.766 5.250 -9.366 1.00 97.06 116 GLY A CA 1
ATOM 900 C C . GLY A 1 116 ? 11.583 5.452 -8.085 1.00 97.06 116 GLY A C 1
ATOM 901 O O . GLY A 1 116 ? 11.016 5.767 -7.037 1.00 97.06 116 GLY A O 1
ATOM 902 N N . LEU A 1 117 ? 12.913 5.331 -8.167 1.00 97.06 117 LEU A N 1
ATOM 903 C CA . LEU A 1 117 ? 13.823 5.569 -7.041 1.00 97.06 117 LEU A CA 1
ATOM 904 C C . LEU A 1 117 ? 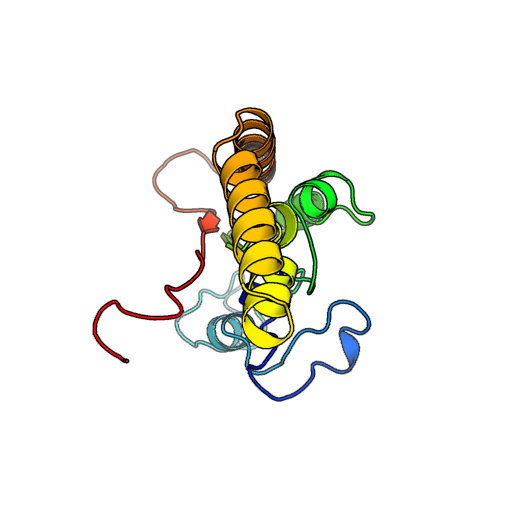13.833 7.040 -6.610 1.00 97.06 117 LEU A C 1
ATOM 906 O O . LEU A 1 117 ? 13.782 7.318 -5.413 1.00 97.06 117 LEU A O 1
ATOM 910 N N . GLU A 1 118 ? 13.852 7.980 -7.556 1.00 98.25 118 GLU A N 1
ATOM 911 C CA . GLU A 1 118 ? 13.772 9.417 -7.266 1.00 98.25 118 GLU A CA 1
ATOM 912 C C . GLU A 1 118 ? 12.484 9.758 -6.507 1.00 98.25 118 GLU A C 1
ATOM 914 O O . GLU A 1 118 ? 12.532 10.475 -5.506 1.00 98.25 118 GLU A O 1
ATOM 919 N N . ILE A 1 119 ? 11.343 9.181 -6.902 1.00 97.62 119 ILE A N 1
ATOM 920 C CA . ILE A 1 119 ? 10.080 9.345 -6.169 1.00 97.62 119 ILE A CA 1
ATOM 921 C C . ILE A 1 119 ? 10.166 8.691 -4.787 1.00 97.62 119 ILE A C 1
ATOM 923 O O . ILE A 1 119 ? 9.806 9.326 -3.795 1.00 97.62 119 ILE A O 1
ATOM 927 N N . MET A 1 120 ? 10.649 7.450 -4.697 1.00 95.75 120 MET A N 1
ATOM 928 C CA . MET A 1 120 ? 10.731 6.696 -3.441 1.00 95.75 120 MET A CA 1
ATOM 929 C C . MET A 1 120 ? 11.585 7.404 -2.381 1.00 95.75 120 MET A C 1
ATOM 931 O O . MET A 1 120 ? 11.236 7.390 -1.200 1.00 95.75 120 MET A O 1
ATOM 935 N N . TYR A 1 121 ? 12.683 8.040 -2.789 1.00 96.94 121 TYR A N 1
ATOM 936 C CA . TYR A 1 121 ? 13.559 8.800 -1.893 1.00 96.94 121 TYR A CA 1
ATOM 937 C C . TYR A 1 121 ? 13.169 10.277 -1.757 1.00 96.94 121 TYR A C 1
ATOM 939 O O . TYR A 1 121 ? 13.799 11.010 -0.994 1.00 96.94 121 TYR A O 1
ATOM 947 N N . SER A 1 122 ? 12.118 10.728 -2.446 1.00 97.88 122 SER A N 1
ATOM 948 C CA . SER A 1 122 ? 11.657 12.110 -2.346 1.00 97.88 122 SER A CA 1
ATOM 949 C C . SER A 1 122 ? 11.033 12.413 -0.981 1.00 97.88 122 SER A C 1
ATOM 951 O O . SER A 1 122 ? 10.320 11.601 -0.381 1.00 97.88 122 SER A O 1
ATOM 953 N N . TYR A 1 123 ? 11.236 13.646 -0.517 1.00 97.81 123 TYR A N 1
ATOM 954 C CA . TYR A 1 123 ? 10.580 14.160 0.685 1.00 97.81 123 TYR A CA 1
ATOM 955 C C . TYR A 1 123 ? 9.048 14.097 0.580 1.00 97.81 123 TYR A C 1
ATOM 957 O O . TYR A 1 123 ? 8.369 13.754 1.549 1.00 97.81 123 TYR A O 1
ATOM 965 N N . ASP A 1 124 ? 8.493 14.386 -0.599 1.00 96.69 124 ASP A N 1
ATOM 966 C CA . ASP A 1 124 ? 7.047 14.433 -0.808 1.00 96.69 124 ASP A CA 1
ATOM 967 C C . ASP A 1 124 ? 6.384 13.062 -0.669 1.00 96.69 124 ASP A C 1
ATOM 969 O O . ASP A 1 124 ? 5.307 12.962 -0.066 1.00 96.69 124 ASP A O 1
ATOM 973 N N . PHE A 1 125 ? 7.031 12.000 -1.158 1.00 96.44 125 PHE A N 1
ATOM 974 C CA . PHE A 1 125 ? 6.550 10.634 -0.971 1.00 96.44 125 PHE A CA 1
ATOM 975 C C . PHE A 1 125 ? 6.468 10.287 0.517 1.00 96.44 125 PHE A C 1
ATOM 977 O O . PHE A 1 125 ? 5.397 9.928 1.011 1.00 96.44 125 PHE A O 1
ATOM 984 N N . TRP A 1 126 ? 7.556 10.489 1.265 1.00 96.38 126 TRP A N 1
ATOM 985 C CA . TRP A 1 126 ? 7.599 10.189 2.699 1.00 96.38 126 TRP A CA 1
ATOM 986 C C . TRP A 1 126 ? 6.672 11.077 3.527 1.00 96.38 126 TRP A C 1
ATOM 988 O O . TRP A 1 126 ? 6.050 10.604 4.485 1.00 96.38 126 TRP A O 1
ATOM 998 N N . LYS A 1 127 ? 6.494 12.343 3.139 1.00 96.81 127 LYS A N 1
ATOM 999 C CA . LYS A 1 127 ? 5.513 13.247 3.746 1.00 96.81 127 LYS A CA 1
ATOM 1000 C C . LYS A 1 127 ? 4.089 12.724 3.565 1.00 96.81 127 LYS A C 1
ATOM 1002 O O . LYS A 1 127 ? 3.326 12.713 4.533 1.00 96.81 127 LYS A O 1
ATOM 1007 N N . ARG A 1 128 ? 3.720 12.260 2.365 1.00 96.31 128 ARG A N 1
ATOM 1008 C CA . ARG A 1 128 ? 2.406 11.642 2.097 1.00 96.31 128 ARG A CA 1
ATOM 1009 C C . ARG A 1 128 ? 2.245 10.321 2.844 1.00 96.31 128 ARG A C 1
ATOM 1011 O O . ARG A 1 128 ? 1.214 10.121 3.480 1.00 96.31 128 ARG A O 1
ATOM 1018 N N . TYR A 1 129 ? 3.269 9.472 2.828 1.00 95.94 129 TYR A N 1
ATOM 1019 C CA . TYR A 1 129 ? 3.283 8.187 3.525 1.00 95.94 129 TYR A CA 1
ATOM 1020 C C . TYR A 1 129 ? 3.025 8.365 5.023 1.00 95.94 129 TYR A C 1
ATOM 1022 O O . TYR A 1 129 ? 2.090 7.806 5.597 1.00 95.94 129 TYR A O 1
ATOM 1030 N N . THR A 1 130 ? 3.787 9.267 5.640 1.00 95.12 130 THR A N 1
ATOM 1031 C CA . THR A 1 130 ? 3.643 9.622 7.053 1.00 95.12 130 THR A CA 1
ATOM 1032 C C . THR A 1 130 ? 2.270 10.229 7.345 1.00 95.12 130 THR A C 1
ATOM 1034 O O . THR A 1 130 ? 1.707 9.998 8.412 1.00 95.12 130 THR A O 1
ATOM 1037 N N . ASN A 1 131 ? 1.694 10.998 6.415 1.00 95.44 131 ASN A N 1
ATOM 1038 C CA . ASN A 1 131 ? 0.350 11.559 6.568 1.00 95.44 131 ASN A CA 1
ATOM 1039 C C . ASN A 1 131 ? -0.735 10.470 6.580 1.00 95.44 131 ASN A C 1
ATOM 1041 O O . ASN A 1 131 ? -1.661 10.560 7.386 1.00 95.44 131 ASN A O 1
ATOM 1045 N N . VAL A 1 132 ? -0.612 9.429 5.746 1.00 94.75 132 VAL A N 1
ATOM 1046 C CA . VAL A 1 132 ? -1.499 8.252 5.792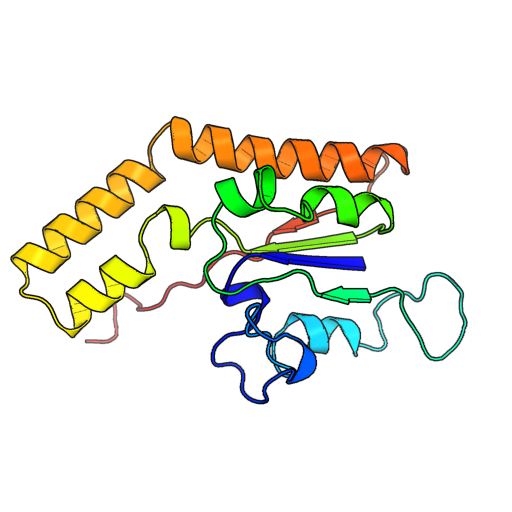 1.00 94.75 132 VAL A CA 1
ATOM 1047 C C . VAL A 1 132 ? -1.442 7.624 7.182 1.00 94.75 132 VAL A C 1
ATOM 1049 O O . VAL A 1 132 ? -2.468 7.578 7.861 1.00 94.75 132 VAL A O 1
ATOM 1052 N N . LEU A 1 133 ? -0.246 7.258 7.656 1.00 92.62 133 LEU A N 1
ATOM 1053 C CA . LEU A 1 133 ? -0.071 6.632 8.971 1.00 92.62 133 LEU A CA 1
ATOM 1054 C C . LEU A 1 133 ? -0.609 7.506 10.111 1.00 92.62 133 LEU A C 1
ATOM 1056 O O . LEU A 1 133 ? -1.367 7.028 10.952 1.00 92.62 133 LEU A O 1
ATOM 1060 N N . LYS A 1 134 ? -0.294 8.808 10.116 1.00 91.12 134 LYS A N 1
ATOM 1061 C CA . LYS A 1 134 ? -0.782 9.754 11.134 1.00 91.12 134 LYS A CA 1
ATOM 1062 C C . LYS A 1 134 ? -2.303 9.864 11.146 1.00 91.12 134 LYS A C 1
ATOM 1064 O O . LYS A 1 134 ? -2.899 9.907 12.221 1.00 91.12 134 LYS A O 1
ATOM 1069 N N . LYS A 1 135 ? -2.951 9.927 9.977 1.00 91.44 135 LYS A N 1
ATOM 1070 C CA . LYS A 1 135 ? -4.416 9.995 9.904 1.00 91.44 135 LYS A CA 1
ATOM 1071 C C . LYS A 1 135 ? -5.061 8.688 10.355 1.00 91.44 135 LYS A C 1
ATOM 1073 O O . LYS A 1 135 ? -6.037 8.757 11.096 1.00 91.44 135 LYS A O 1
ATOM 1078 N N . MET A 1 136 ? -4.518 7.537 9.957 1.00 90.44 136 MET A N 1
ATOM 1079 C CA . MET A 1 136 ? -4.988 6.229 10.429 1.00 90.44 136 MET A CA 1
ATOM 1080 C C . MET A 1 136 ? -4.867 6.126 11.951 1.00 90.44 136 MET A C 1
ATOM 1082 O O . MET A 1 136 ? -5.856 5.860 12.628 1.00 90.44 136 MET A O 1
ATOM 1086 N N . HIS A 1 137 ? -3.692 6.451 12.492 1.00 86.31 137 HIS A N 1
ATOM 1087 C CA . HIS A 1 137 ? -3.429 6.446 13.928 1.00 86.31 137 HIS A CA 1
ATOM 1088 C C . HIS A 1 137 ? -4.389 7.365 14.687 1.00 86.31 137 HIS A C 1
ATOM 1090 O O . HIS A 1 137 ? -5.036 6.938 15.634 1.00 86.31 137 HIS A O 1
ATOM 1096 N N . LYS A 1 138 ? -4.579 8.607 14.221 1.00 86.31 138 LYS A N 1
ATOM 1097 C CA . LYS A 1 138 ? -5.538 9.544 14.824 1.00 86.31 138 LYS A CA 1
ATOM 1098 C C . LYS A 1 138 ? -6.972 9.001 14.823 1.00 86.31 138 LYS A C 1
ATOM 1100 O O . LYS A 1 138 ? -7.716 9.254 15.763 1.00 86.31 138 LYS A O 1
ATOM 1105 N N . LYS A 1 139 ? -7.388 8.298 13.765 1.00 85.50 139 LYS A N 1
ATOM 1106 C CA . LYS A 1 139 ? -8.740 7.725 13.676 1.00 85.50 139 LYS A CA 1
ATOM 1107 C C . LYS A 1 139 ? -8.946 6.563 14.638 1.00 85.50 139 LYS A C 1
ATOM 1109 O O . LYS A 1 139 ? -10.059 6.423 15.134 1.00 85.50 139 LYS A O 1
ATOM 1114 N N . LEU A 1 140 ? -7.898 5.795 14.914 1.00 78.75 140 LEU A N 1
ATOM 1115 C CA . LEU A 1 140 ? -7.956 4.677 15.846 1.00 78.75 140 LEU A CA 1
ATOM 1116 C C . LEU A 1 140 ? -7.801 5.109 17.312 1.00 78.75 140 LEU A C 1
ATOM 1118 O O . LEU A 1 140 ? -8.573 4.681 18.163 1.00 78.75 140 LEU A O 1
ATOM 1122 N N . ASN A 1 141 ? -6.864 6.012 17.612 1.00 71.12 141 ASN A N 1
ATOM 1123 C CA . ASN A 1 141 ? -6.593 6.471 18.981 1.00 71.12 141 ASN A CA 1
ATOM 1124 C C . ASN A 1 141 ? -7.754 7.221 19.630 1.00 71.12 141 ASN A C 1
ATOM 1126 O O . ASN A 1 141 ? -7.815 7.311 20.849 1.00 71.12 141 ASN A O 1
ATOM 1130 N N . ASN A 1 142 ? -8.702 7.745 18.850 1.00 63.84 142 ASN A N 1
ATOM 1131 C CA . ASN A 1 142 ? -9.916 8.327 19.421 1.00 63.84 142 ASN A CA 1
ATOM 1132 C C . ASN A 1 142 ? -10.764 7.302 20.215 1.00 63.84 142 ASN A C 1
ATOM 1134 O O . ASN A 1 142 ? -11.760 7.704 20.812 1.00 63.84 142 ASN A O 1
ATOM 1138 N N . LYS A 1 143 ? -10.399 6.009 20.212 1.00 59.34 143 LYS A N 1
ATOM 1139 C CA . LYS A 1 143 ? -11.063 4.926 20.949 1.00 59.34 143 LYS A CA 1
ATOM 1140 C C . LYS A 1 143 ? -10.236 4.302 22.087 1.00 59.34 143 LYS A C 1
ATOM 1142 O O . LYS A 1 143 ? -10.834 3.634 22.922 1.00 59.34 143 LYS A O 1
ATOM 1147 N N . PHE A 1 144 ? -8.918 4.523 22.160 1.00 54.97 144 PHE A N 1
ATOM 1148 C CA . PHE A 1 144 ? -8.027 3.803 23.086 1.00 54.97 144 PHE A CA 1
ATOM 1149 C C . PHE A 1 144 ? -7.005 4.731 23.760 1.00 54.97 144 PHE A C 1
ATOM 1151 O O . PHE A 1 144 ? -6.403 5.585 23.108 1.00 54.97 144 PHE A O 1
ATOM 1158 N N . THR A 1 145 ? -6.790 4.555 25.067 1.00 53.75 145 THR A N 1
ATOM 1159 C CA . THR A 1 145 ? -5.633 5.113 25.781 1.00 53.75 145 THR A CA 1
ATOM 1160 C C . THR A 1 145 ? -4.371 4.360 25.353 1.00 53.75 145 THR A C 1
ATOM 1162 O O . THR A 1 145 ? -4.424 3.160 25.114 1.00 53.75 145 THR A O 1
ATOM 1165 N N . LEU A 1 146 ? -3.258 5.084 25.209 1.00 52.03 146 LEU A N 1
ATOM 1166 C CA . LEU A 1 146 ? -1.986 4.695 24.567 1.00 52.03 146 LEU A CA 1
ATOM 1167 C C . LEU A 1 146 ? -1.234 3.490 25.172 1.00 52.03 146 LEU A C 1
ATOM 1169 O O . LEU A 1 146 ? -0.104 3.223 24.764 1.00 52.03 146 LEU A O 1
ATOM 1173 N N . ASP A 1 147 ? -1.838 2.757 26.098 1.00 49.72 147 ASP A N 1
ATOM 1174 C CA . ASP A 1 147 ? -1.172 1.707 26.854 1.00 49.72 147 ASP A CA 1
ATOM 1175 C C . ASP A 1 147 ? -1.235 0.374 26.059 1.00 49.72 147 ASP A C 1
ATOM 1177 O O . ASP A 1 147 ? -2.192 -0.401 26.107 1.00 49.72 147 ASP A O 1
ATOM 1181 N N . ASP A 1 148 ? -0.189 0.155 25.253 1.00 48.44 148 ASP A N 1
ATOM 1182 C CA . ASP A 1 148 ? 0.366 -1.142 24.815 1.00 48.44 148 ASP A CA 1
ATOM 1183 C C . ASP A 1 148 ? -0.322 -2.004 23.735 1.00 48.44 148 ASP A C 1
ATOM 1185 O O . ASP A 1 148 ? -0.176 -3.226 23.747 1.00 48.44 148 ASP A O 1
ATOM 1189 N N . HIS A 1 149 ? -0.994 -1.434 22.725 1.00 55.66 149 HIS A N 1
ATOM 1190 C CA . HIS A 1 149 ? -1.509 -2.251 21.607 1.00 55.66 149 HIS A CA 1
ATOM 1191 C C . HIS A 1 149 ? -1.086 -1.730 20.221 1.00 55.66 149 HIS A C 1
ATOM 1193 O O . HIS A 1 149 ? -1.235 -0.552 19.897 1.00 55.66 149 HIS A O 1
ATOM 1199 N N . THR A 1 150 ? -0.552 -2.625 19.373 1.00 57.50 150 THR A N 1
ATOM 1200 C CA . THR A 1 150 ? -0.251 -2.331 17.958 1.00 57.50 150 THR A CA 1
ATOM 1201 C C . THR A 1 150 ? -1.556 -2.264 17.174 1.00 57.50 150 THR A C 1
ATOM 1203 O O . THR A 1 150 ? -2.199 -3.281 16.935 1.00 57.50 150 THR A O 1
ATOM 1206 N N . ILE A 1 151 ? -1.935 -1.059 16.753 1.00 77.31 151 ILE A N 1
ATOM 1207 C CA . ILE A 1 151 ? -3.247 -0.804 16.139 1.00 77.31 151 ILE A CA 1
ATOM 1208 C C . ILE A 1 151 ? -3.210 -0.883 14.601 1.00 77.31 151 ILE A C 1
ATOM 1210 O O . ILE A 1 151 ? -4.228 -1.096 13.941 1.00 77.31 151 ILE A O 1
ATOM 1214 N N . ILE A 1 152 ? -2.023 -0.713 14.011 1.00 86.88 152 ILE A N 1
ATOM 1215 C CA . ILE A 1 152 ? -1.799 -0.769 12.564 1.00 86.88 152 ILE A CA 1
ATOM 1216 C C . ILE A 1 152 ? -0.644 -1.729 12.294 1.00 86.88 152 ILE A C 1
ATOM 1218 O O . ILE A 1 152 ? 0.477 -1.483 12.733 1.00 86.88 152 ILE A O 1
ATOM 1222 N N . TYR A 1 153 ? -0.902 -2.789 11.535 1.00 90.94 153 TYR A N 1
ATOM 1223 C CA . TYR A 1 153 ? 0.118 -3.708 11.047 1.00 90.94 153 TYR A CA 1
ATOM 1224 C C . TYR A 1 153 ? 0.454 -3.400 9.585 1.00 90.94 153 TYR A C 1
ATOM 1226 O O . TYR A 1 153 ? -0.355 -3.610 8.677 1.00 90.94 153 TYR A O 1
ATOM 1234 N N . GLN A 1 154 ? 1.653 -2.873 9.347 1.00 91.94 154 GLN A N 1
ATOM 1235 C CA . GLN A 1 154 ? 2.110 -2.519 8.008 1.00 91.94 154 GLN A CA 1
ATOM 1236 C C . GLN A 1 154 ? 2.698 -3.746 7.297 1.00 91.94 154 GLN A C 1
ATOM 1238 O O . GLN A 1 154 ? 3.846 -4.122 7.521 1.00 91.94 154 GLN A O 1
ATOM 1243 N N . THR A 1 155 ? 1.917 -4.354 6.408 1.00 88.12 155 THR A N 1
ATOM 1244 C CA . THR A 1 155 ? 2.366 -5.433 5.522 1.00 88.12 155 THR A CA 1
ATOM 1245 C C . THR A 1 155 ? 3.153 -4.836 4.354 1.00 88.12 155 THR A C 1
ATOM 1247 O O . THR A 1 155 ? 2.564 -4.259 3.434 1.00 88.12 155 THR A O 1
ATOM 1250 N N . SER A 1 156 ? 4.485 -4.912 4.413 1.00 87.12 156 SER A N 1
ATOM 1251 C CA . SER A 1 156 ? 5.388 -4.391 3.379 1.00 87.12 156 SER A CA 1
ATOM 1252 C C . SER A 1 156 ? 5.369 -5.227 2.093 1.00 87.12 156 SER A C 1
ATOM 1254 O O . SER A 1 156 ? 4.663 -6.227 1.978 1.00 87.12 156 SER A O 1
ATOM 1256 N N . TYR A 1 157 ? 6.170 -4.807 1.116 1.00 92.38 157 TYR A N 1
ATOM 1257 C CA . TYR A 1 157 ? 6.429 -5.561 -0.109 1.00 92.38 157 TYR A CA 1
ATOM 1258 C C . TYR A 1 157 ? 7.541 -6.593 0.110 1.00 92.38 157 TYR A C 1
ATOM 1260 O O . TYR A 1 157 ? 8.386 -6.423 0.992 1.00 92.38 157 TYR A O 1
ATOM 1268 N N . ILE A 1 158 ? 7.540 -7.648 -0.706 1.00 89.69 158 ILE A N 1
ATOM 1269 C CA . ILE A 1 158 ? 8.597 -8.665 -0.731 1.00 89.69 158 ILE A CA 1
ATOM 1270 C C . ILE A 1 158 ? 9.727 -8.261 -1.682 1.00 89.69 158 ILE A C 1
ATOM 1272 O O . ILE A 1 158 ? 9.528 -7.476 -2.610 1.00 89.69 158 ILE A O 1
ATOM 1276 N N . GLN A 1 159 ? 10.907 -8.845 -1.487 1.00 89.56 159 GLN A N 1
ATOM 1277 C CA . GLN A 1 159 ? 11.938 -8.867 -2.519 1.00 89.56 159 GLN A CA 1
ATOM 1278 C C . GLN A 1 159 ? 11.517 -9.843 -3.631 1.00 89.56 159 GLN A C 1
ATOM 1280 O O . GLN A 1 159 ? 11.101 -10.960 -3.339 1.00 89.56 159 GLN A O 1
ATOM 1285 N N . PHE A 1 160 ? 11.602 -9.417 -4.896 1.00 86.25 160 PHE A N 1
ATOM 1286 C CA . PHE A 1 160 ? 11.145 -10.221 -6.042 1.00 86.25 160 PHE A CA 1
ATOM 1287 C C . PHE A 1 160 ? 12.213 -11.173 -6.578 1.00 86.25 160 PHE A C 1
ATOM 1289 O O . PHE A 1 160 ? 11.887 -12.288 -6.968 1.00 86.25 160 PHE A O 1
ATOM 1296 N N . PHE A 1 161 ? 13.469 -10.726 -6.596 1.00 82.88 161 PHE A N 1
ATOM 1297 C CA . PHE A 1 161 ? 14.612 -11.490 -7.089 1.00 82.88 161 PHE A CA 1
ATOM 1298 C C . PHE A 1 161 ? 15.757 -11.369 -6.088 1.00 82.88 161 PHE A C 1
ATOM 1300 O O . PHE A 1 161 ? 15.979 -10.286 -5.530 1.00 82.88 161 PHE A O 1
ATOM 1307 N N . ASP A 1 162 ? 16.451 -12.475 -5.836 1.00 78.88 162 ASP A N 1
ATOM 1308 C CA . ASP A 1 162 ? 17.691 -12.472 -5.064 1.00 78.88 162 ASP A CA 1
ATOM 1309 C C . ASP A 1 162 ? 18.897 -12.144 -5.965 1.00 78.88 162 ASP A C 1
ATOM 1311 O O . ASP A 1 162 ? 18.763 -11.964 -7.173 1.00 78.88 162 ASP A O 1
ATOM 1315 N N . ASN A 1 163 ? 20.084 -12.020 -5.368 1.00 78.00 163 ASN A N 1
ATOM 1316 C CA . ASN A 1 163 ? 21.318 -11.730 -6.109 1.00 78.00 163 ASN A CA 1
ATOM 1317 C C . ASN A 1 163 ? 21.980 -12.990 -6.706 1.00 78.00 163 ASN A C 1
ATOM 1319 O O . ASN A 1 163 ? 23.104 -12.904 -7.199 1.00 78.00 163 ASN A O 1
ATOM 1323 N N . TRP A 1 164 ? 21.351 -14.162 -6.592 1.00 69.38 164 TRP A N 1
ATOM 1324 C CA . TRP A 1 164 ? 21.979 -15.470 -6.807 1.00 69.38 164 TRP A CA 1
ATOM 1325 C C . TRP A 1 164 ? 21.293 -16.316 -7.884 1.00 69.38 164 TRP A C 1
ATOM 1327 O O . TRP A 1 164 ? 21.913 -17.237 -8.414 1.00 69.38 164 TRP A O 1
ATOM 1337 N N . THR A 1 165 ? 20.045 -16.016 -8.231 1.00 59.91 165 THR A N 1
ATOM 1338 C CA . THR A 1 165 ? 19.304 -16.657 -9.317 1.00 59.91 165 THR A CA 1
ATOM 1339 C C . THR A 1 165 ? 19.497 -15.868 -10.612 1.00 59.91 165 THR A C 1
ATOM 1341 O O . THR A 1 165 ? 18.779 -14.908 -10.882 1.00 59.91 165 THR A O 1
ATOM 1344 N N . ASN A 1 166 ? 20.506 -16.283 -11.388 1.00 47.38 166 ASN A N 1
ATOM 1345 C CA . ASN A 1 166 ? 20.678 -15.926 -12.803 1.00 47.38 166 ASN A CA 1
ATOM 1346 C C . ASN A 1 166 ? 19.894 -16.885 -13.701 1.00 47.38 166 ASN A C 1
ATOM 1348 O O . ASN A 1 166 ? 19.984 -18.111 -13.454 1.00 47.38 166 ASN A O 1
#

Organism: NCBI:txid1314779

pLDDT: mean 87.14, std 13.02, range [47.38, 98.25]

Secondary structure (DSSP, 8-state):
-EEEESHHHHTTTSSSB-GGGGGG--BTTSHHHHHHH-TTSPPTT--TT----EE---TT--HHHHHH-SS-HHHHGGG-S-EEEE-STTTTTHHHHHHHHHHS-HHHHHHHHHHHHHHHTSHHHHHHHHHHHHHHHHHHHTTS-SSS---EEE--PPP---SS--

Foldseek 3Di:
DEEEEACLRLVVVQDAFPPVCPQQRRHCRHVQVVQLPDPPPDAPPPPPDDRPYYYHHGHLDALCCCVPPVVRPLLVLLVDQAYEYEHHCNVLVVVVLVCCVVPNDPVSNVVSNVSSVCRVPDPVSVVSVVVSVVSSCVSNCVPDDPPDDDRYHYDYDDDDDDPPDD

InterPro domains:
  IPR036514 SGNH hydrolase superfamily [G3DSA:3.40.50.1110] (1-166)
  IPR037460 Streptomyces scabies esterase-like [PTHR37981] (1-164)

Sequence (166 aa):
WIALGDSFSAGLGAGNDNRDSGHYMQRNKAYVPHIDADLHMPDHNNKAGRRNFDFYSCTGDTLSDMLEKRPNPINQIKEHDFATLSIGGNGVLFGPVVKSCIYGAESSYENRKKEGLEIMYSYDFWKRYTNVLKKMHKKLNNKFTLDDHTIIYQTSYIQFFDNWTN

Radius of gyration: 17.62 Å; chains: 1; bounding box: 43×34×51 Å